Protein AF-S4PK61-F1 (afdb_monomer_lite)

Foldseek 3Di:
DFWFDDPDDDDGTWDWDFPDWDQDPVRFIKTKTWTKDDPVRDDDDPPDDDDDVDIHTDPDIDMDGPVRTDGD

InterPro domains:
  IPR001025 Bromo adjacent homology (BAH) domain [PF01426] (1-72)
  IPR001025 Bromo adjacent homology (BAH) domain [PS51038] (1-72)
  IPR037382 Remodelling complex subunit Rsc/polybromo [PTHR16062] (1-72)
  IPR043151 Bromo adjacent homology (BAH) domain superfamily [G3DSA:2.30.30.490] (1-72)

Secondary structure (DSSP, 8-state):
-EEE--SSSSPPPEEEEEEEEEE-TTS-EEEEEEEEE-GGGS---TT----TT--EEEEEEEEEEGGGEEE-

Organism: NCBI:txid116150

Structure (mmCIF, N/CA/C/O backbone):
data_AF-S4PK61-F1
#
_entry.id   AF-S4PK61-F1
#
loop_
_atom_site.group_PDB
_atom_site.id
_atom_site.type_symbol
_atom_site.label_atom_id
_atom_site.label_alt_id
_atom_site.label_comp_id
_atom_site.label_asym_id
_atom_site.label_entity_id
_atom_site.label_seq_id
_atom_site.pdbx_PDB_ins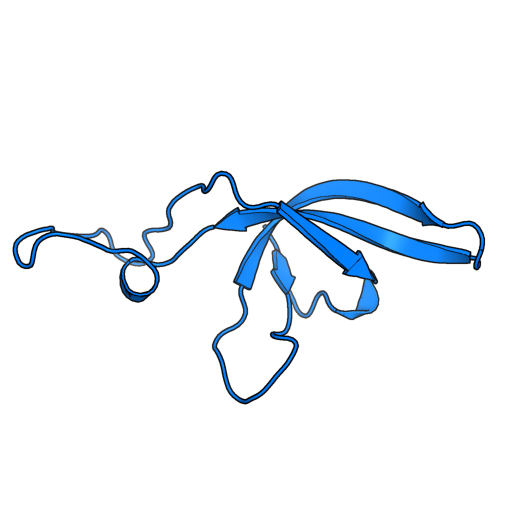_code
_atom_site.Cartn_x
_atom_site.Cartn_y
_atom_site.Cartn_z
_atom_site.occupancy
_atom_site.B_iso_or_equiv
_atom_site.auth_seq_id
_atom_site.auth_comp_id
_atom_site.auth_asym_id
_atom_site.auth_atom_id
_atom_site.pdbx_PDB_model_num
ATOM 1 N N . PHE A 1 1 ? 0.796 8.743 -2.181 1.00 92.38 1 PHE A N 1
ATOM 2 C CA . PHE A 1 1 ? 0.116 7.450 -2.034 1.00 92.38 1 PHE A CA 1
ATOM 3 C C . PHE A 1 1 ? -0.409 7.031 -3.385 1.00 92.38 1 PHE A C 1
ATOM 5 O O . PHE A 1 1 ? -0.632 7.908 -4.210 1.00 92.38 1 PHE A O 1
ATOM 12 N N . VAL A 1 2 ? -0.507 5.730 -3.622 1.00 97.00 2 VAL A N 1
ATOM 13 C CA . VAL A 1 2 ? -1.086 5.156 -4.839 1.00 97.00 2 VAL A CA 1
ATOM 14 C C . VAL A 1 2 ? -1.926 3.937 -4.477 1.00 97.00 2 VAL A C 1
ATOM 16 O O . VAL A 1 2 ? -1.755 3.369 -3.393 1.00 97.00 2 VAL A O 1
ATOM 19 N N . TYR A 1 3 ? -2.808 3.538 -5.387 1.00 96.75 3 TYR A N 1
ATOM 20 C CA . TYR A 1 3 ? -3.593 2.314 -5.269 1.00 96.75 3 TYR A CA 1
ATOM 21 C C . TYR A 1 3 ? -2.954 1.194 -6.084 1.00 96.75 3 TYR A C 1
ATOM 23 O O . TYR A 1 3 ? -2.629 1.393 -7.256 1.00 96.75 3 TYR A O 1
ATOM 31 N N . ILE A 1 4 ? -2.799 0.019 -5.474 1.00 95.12 4 ILE A N 1
ATOM 32 C CA . ILE A 1 4 ? -2.313 -1.189 -6.153 1.00 95.12 4 ILE A CA 1
ATOM 33 C C . ILE A 1 4 ? -3.439 -2.218 -6.223 1.00 95.12 4 ILE A C 1
ATOM 35 O O . ILE A 1 4 ? -4.083 -2.515 -5.210 1.00 95.12 4 ILE A O 1
ATOM 39 N N . GLN A 1 5 ? -3.644 -2.783 -7.414 1.00 91.31 5 GLN A N 1
ATOM 40 C CA . GLN A 1 5 ? -4.628 -3.838 -7.646 1.00 91.31 5 GLN A CA 1
ATOM 41 C C . GLN A 1 5 ? -4.316 -5.084 -6.779 1.00 91.31 5 GLN A C 1
ATOM 43 O O . GLN A 1 5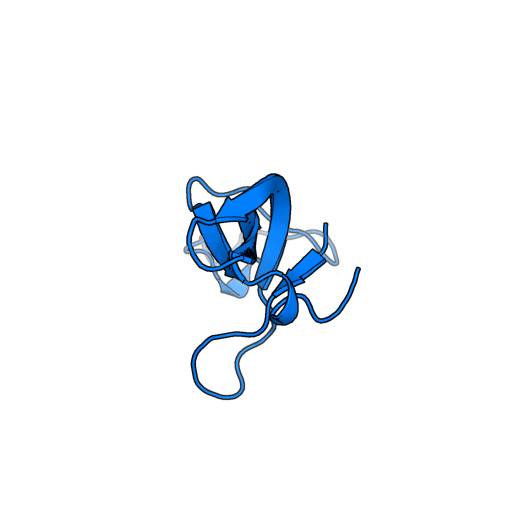 ? -3.155 -5.493 -6.641 1.00 91.31 5 GLN A O 1
ATOM 48 N N . PRO A 1 6 ? -5.322 -5.725 -6.161 1.00 86.25 6 PRO A N 1
ATOM 49 C CA . PRO A 1 6 ? -5.128 -7.012 -5.503 1.00 86.25 6 PRO A CA 1
ATOM 50 C C . PRO A 1 6 ? -4.788 -8.110 -6.519 1.00 86.25 6 PRO A C 1
ATOM 52 O O . PRO A 1 6 ? -5.339 -8.156 -7.614 1.00 86.25 6 PRO A O 1
ATOM 55 N N . GLU A 1 7 ? -3.927 -9.049 -6.122 1.00 77.75 7 GLU A N 1
ATOM 56 C CA . GLU A 1 7 ? -3.522 -10.181 -6.974 1.00 77.75 7 GLU A CA 1
ATOM 57 C C . GLU A 1 7 ? -4.673 -11.137 -7.318 1.00 77.75 7 GLU A C 1
ATOM 59 O O . GLU A 1 7 ? -4.626 -11.808 -8.346 1.00 77.75 7 GLU A O 1
ATOM 64 N N . LYS A 1 8 ? -5.691 -11.251 -6.451 1.00 76.44 8 LYS A N 1
ATOM 65 C CA . LYS A 1 8 ? -6.801 -12.199 -6.626 1.00 76.44 8 LYS A CA 1
ATOM 66 C C . LYS A 1 8 ? -8.128 -11.641 -6.116 1.00 76.44 8 LYS A C 1
ATOM 68 O O . LYS A 1 8 ? -8.234 -11.218 -4.962 1.00 76.44 8 LYS A O 1
ATOM 73 N N . GLY A 1 9 ? -9.157 -11.780 -6.951 1.00 75.31 9 GLY A N 1
ATOM 74 C CA . GLY A 1 9 ? -10.555 -11.518 -6.611 1.00 75.31 9 GLY A CA 1
ATOM 75 C C . GLY A 1 9 ? -10.937 -10.038 -6.588 1.00 75.31 9 GLY A C 1
ATOM 76 O O . GLY A 1 9 ? -10.160 -9.161 -6.946 1.00 75.31 9 GLY A O 1
ATOM 77 N N . ASN A 1 10 ? -12.162 -9.777 -6.134 1.00 77.56 10 ASN A N 1
ATOM 78 C CA . ASN A 1 10 ? -12.793 -8.452 -6.118 1.00 77.56 10 ASN A CA 1
ATOM 79 C C . ASN A 1 10 ? -12.486 -7.657 -4.832 1.00 77.56 10 ASN A C 1
ATOM 81 O O . ASN A 1 10 ? -13.361 -7.005 -4.266 1.00 77.56 10 ASN A O 1
ATOM 85 N N . LYS A 1 11 ? -11.257 -7.771 -4.312 1.00 84.12 11 LYS A N 1
ATOM 86 C CA . LYS A 1 11 ? -10.856 -7.044 -3.098 1.00 84.12 11 LYS A CA 1
ATOM 87 C C . LYS A 1 11 ? -10.671 -5.553 -3.390 1.00 84.12 11 LYS A C 1
ATOM 89 O O . LYS A 1 11 ? -10.394 -5.160 -4.521 1.00 84.12 11 LYS A O 1
ATOM 94 N N . GLU A 1 12 ? -10.808 -4.729 -2.357 1.00 91.25 12 GLU A N 1
ATOM 95 C CA . GLU A 1 12 ? -10.505 -3.303 -2.467 1.00 91.25 12 GLU A CA 1
ATOM 96 C C . GLU A 1 12 ? -8.994 -3.098 -2.728 1.00 91.25 12 GLU A C 1
ATOM 98 O O . GLU A 1 12 ? -8.176 -3.840 -2.170 1.00 91.25 12 GLU A O 1
ATOM 103 N N . PRO A 1 13 ? -8.591 -2.121 -3.563 1.00 95.06 13 PRO A N 1
ATOM 104 C CA . PRO A 1 13 ? -7.184 -1.807 -3.791 1.00 95.06 13 PRO A CA 1
ATOM 105 C C . PRO A 1 13 ? -6.434 -1.413 -2.514 1.00 95.06 13 PRO A C 1
ATOM 107 O O . PRO A 1 13 ? -6.935 -0.659 -1.667 1.00 95.06 13 PRO A O 1
ATOM 110 N N . SER A 1 14 ? -5.189 -1.874 -2.401 1.00 95.56 14 SER A N 1
ATOM 111 C CA . SER A 1 14 ? -4.309 -1.506 -1.290 1.00 95.56 14 SER A CA 1
ATOM 112 C C . SER A 1 14 ? -3.845 -0.061 -1.438 1.00 95.56 14 SER A C 1
ATOM 114 O O . SER A 1 14 ? -3.458 0.354 -2.531 1.00 95.56 14 SER A O 1
ATOM 116 N N . ILE A 1 15 ? -3.841 0.687 -0.334 1.00 97.50 15 ILE A N 1
ATOM 117 C CA . ILE A 1 15 ? -3.255 2.028 -0.274 1.00 97.50 15 ILE A CA 1
ATOM 118 C C . ILE A 1 15 ? -1.787 1.859 0.079 1.00 97.50 15 ILE A C 1
ATOM 120 O O . ILE A 1 15 ? -1.463 1.229 1.086 1.00 97.50 15 ILE A O 1
ATOM 124 N N . VAL A 1 16 ? -0.891 2.411 -0.733 1.00 97.88 16 VAL A N 1
ATOM 125 C CA . VAL A 1 16 ? 0.545 2.298 -0.472 1.00 97.88 16 VAL A CA 1
ATOM 126 C C . VAL A 1 16 ? 1.278 3.624 -0.609 1.00 97.88 16 VAL A C 1
ATOM 128 O O . VAL A 1 16 ? 0.875 4.531 -1.347 1.00 97.88 16 VAL A O 1
ATOM 131 N N . GLN A 1 17 ? 2.404 3.724 0.086 1.00 98.12 17 GLN A N 1
ATOM 132 C CA . GLN A 1 17 ? 3.394 4.775 -0.092 1.00 98.12 17 GLN A CA 1
ATOM 133 C C . GLN A 1 17 ? 4.572 4.216 -0.888 1.00 98.12 17 GLN A C 1
ATOM 135 O O . GLN A 1 17 ? 5.225 3.284 -0.433 1.00 98.12 17 GLN A O 1
ATOM 140 N N . ILE A 1 18 ? 4.857 4.786 -2.060 1.00 97.62 18 ILE A N 1
ATOM 141 C CA . ILE A 1 18 ? 6.053 4.429 -2.835 1.00 97.62 18 ILE A CA 1
ATOM 142 C C . ILE A 1 18 ? 7.288 4.884 -2.058 1.00 97.62 18 ILE A C 1
ATOM 144 O O . ILE A 1 18 ? 7.397 6.058 -1.705 1.00 97.62 18 ILE A O 1
ATOM 148 N N . GLU A 1 19 ? 8.210 3.958 -1.824 1.00 98.06 19 GLU A N 1
ATOM 149 C CA . GLU A 1 19 ? 9.483 4.221 -1.150 1.00 98.06 19 GLU A CA 1
ATOM 150 C C . GLU A 1 19 ? 10.665 4.123 -2.118 1.00 98.06 19 GLU A C 1
ATOM 152 O O . GLU A 1 19 ? 11.643 4.855 -1.974 1.00 98.06 19 GLU A O 1
ATOM 157 N N . ARG A 1 20 ? 10.579 3.257 -3.139 1.00 98.12 20 ARG A N 1
ATOM 158 C CA . ARG A 1 20 ? 11.615 3.128 -4.170 1.00 98.12 20 ARG A CA 1
ATOM 159 C C . ARG A 1 20 ? 11.030 2.731 -5.523 1.00 98.12 20 ARG A C 1
ATOM 161 O O . ARG A 1 20 ? 10.095 1.938 -5.597 1.00 98.12 20 ARG A O 1
ATOM 168 N N . LEU A 1 21 ? 11.644 3.252 -6.583 1.00 98.12 21 LEU A N 1
ATOM 169 C CA . LEU A 1 21 ? 11.412 2.879 -7.979 1.00 98.12 21 LEU A CA 1
ATOM 170 C C . LEU A 1 21 ? 12.727 2.403 -8.598 1.00 98.12 21 LEU A C 1
ATOM 172 O O . LEU A 1 21 ? 13.788 2.947 -8.283 1.00 98.12 21 LEU A O 1
ATOM 176 N N . TRP A 1 22 ? 12.672 1.386 -9.453 1.00 98.56 22 TRP A N 1
ATOM 177 C CA . TRP A 1 22 ? 13.822 0.932 -10.238 1.00 98.56 22 TRP A CA 1
ATOM 178 C C . TRP A 1 22 ? 13.366 0.166 -11.478 1.00 98.56 22 TRP A C 1
ATOM 180 O O . TRP A 1 22 ? 12.205 -0.217 -11.587 1.00 98.56 22 TRP A O 1
ATOM 190 N N . THR A 1 23 ? 14.295 -0.085 -12.394 1.00 98.56 23 THR A N 1
ATOM 191 C CA . THR A 1 23 ? 14.119 -1.047 -13.484 1.00 98.56 23 THR A CA 1
ATOM 192 C C . THR A 1 23 ? 14.926 -2.296 -13.140 1.00 98.56 23 THR A C 1
ATOM 194 O O . THR A 1 23 ? 16.093 -2.178 -12.759 1.00 98.56 23 THR A O 1
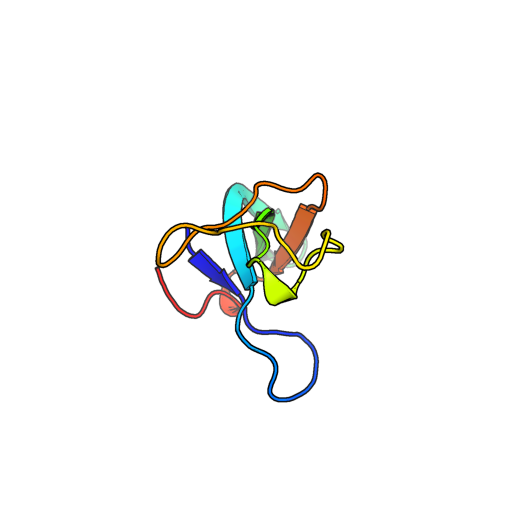ATOM 197 N N . ASN A 1 24 ? 14.309 -3.478 -13.178 1.00 97.69 24 ASN A N 1
ATOM 198 C CA . ASN A 1 24 ? 15.007 -4.736 -12.897 1.00 97.69 24 ASN A CA 1
ATOM 199 C C . ASN A 1 24 ? 15.845 -5.209 -14.109 1.00 97.69 24 ASN A C 1
ATOM 201 O O . ASN A 1 24 ? 15.886 -4.553 -15.148 1.00 97.69 24 ASN A O 1
ATOM 205 N N . SER A 1 25 ? 16.522 -6.354 -13.980 1.00 98.06 25 SER A N 1
ATOM 206 C CA . SER A 1 25 ? 17.332 -6.951 -15.057 1.00 98.06 25 SER A CA 1
ATOM 207 C C . SER A 1 25 ? 16.531 -7.319 -16.309 1.00 98.06 25 SER A C 1
ATOM 209 O O . SER A 1 25 ? 17.098 -7.363 -17.395 1.00 98.06 25 SER A O 1
ATOM 211 N N . ASP A 1 26 ? 15.224 -7.533 -16.163 1.00 97.81 26 ASP A N 1
ATOM 212 C CA . ASP A 1 26 ? 14.307 -7.898 -17.248 1.00 97.81 26 ASP A CA 1
ATOM 213 C C . ASP A 1 26 ? 13.675 -6.659 -17.909 1.00 97.81 26 ASP A C 1
ATOM 215 O O . ASP A 1 26 ? 12.695 -6.764 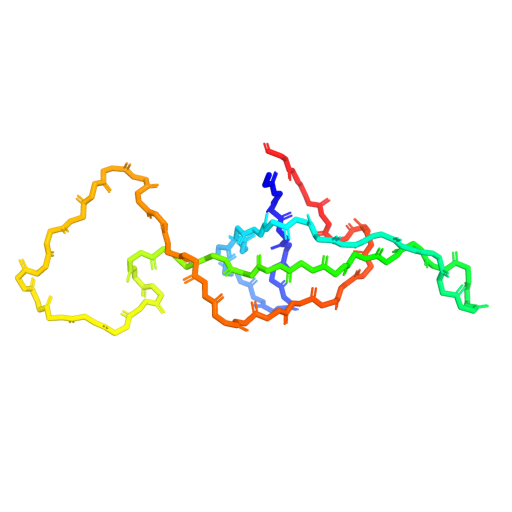-18.644 1.00 97.81 26 ASP A O 1
ATOM 219 N N . ASN A 1 27 ? 14.225 -5.469 -17.636 1.00 97.81 27 ASN A N 1
ATOM 220 C CA . ASN A 1 27 ? 13.737 -4.176 -18.112 1.00 97.81 27 ASN A CA 1
ATOM 221 C C . ASN A 1 27 ? 12.294 -3.840 -17.672 1.00 97.81 27 ASN A C 1
ATOM 223 O O . ASN A 1 27 ? 11.610 -3.041 -18.310 1.00 97.81 27 ASN A O 1
ATOM 227 N N . VAL A 1 28 ? 11.829 -4.425 -16.563 1.00 98.31 28 VAL A N 1
ATOM 228 C CA . VAL A 1 28 ? 10.520 -4.142 -15.961 1.00 98.31 28 VAL A CA 1
ATOM 229 C C . VAL A 1 28 ? 10.661 -3.031 -14.927 1.00 98.31 28 VAL A C 1
ATOM 231 O O . VAL A 1 28 ? 11.517 -3.089 -14.041 1.00 98.31 28 VAL A O 1
ATOM 234 N N . HIS A 1 29 ? 9.798 -2.019 -15.017 1.00 98.19 29 HIS A N 1
ATOM 235 C CA . HIS A 1 29 ? 9.698 -0.968 -14.008 1.00 98.19 29 HIS A CA 1
ATOM 236 C C . HIS A 1 29 ? 9.010 -1.507 -12.753 1.00 98.19 29 HIS A C 1
ATOM 238 O O . HIS A 1 29 ? 7.876 -1.976 -12.809 1.00 98.19 29 HIS A O 1
ATOM 244 N N . MET A 1 30 ? 9.691 -1.416 -11.617 1.00 98.19 30 MET A N 1
ATOM 245 C CA . MET A 1 30 ? 9.273 -1.970 -10.335 1.00 98.19 30 MET A CA 1
ATOM 246 C C . MET A 1 30 ? 9.041 -0.866 -9.302 1.00 98.19 30 MET A C 1
ATOM 248 O O . MET A 1 30 ? 9.698 0.179 -9.309 1.00 98.19 30 MET A O 1
ATOM 252 N N . VAL A 1 31 ? 8.134 -1.145 -8.372 1.00 97.81 31 VAL A N 1
ATOM 253 C CA . VAL A 1 31 ? 7.778 -0.302 -7.231 1.00 97.81 31 VAL A CA 1
ATOM 254 C C . VAL A 1 31 ? 7.998 -1.098 -5.955 1.00 97.81 31 VAL A C 1
ATOM 256 O O . VAL A 1 31 ? 7.484 -2.205 -5.837 1.00 97.81 31 VAL A O 1
ATOM 259 N N . TYR A 1 32 ? 8.694 -0.514 -4.983 1.00 98.06 32 TYR A N 1
ATOM 260 C CA . TYR A 1 32 ? 8.728 -0.971 -3.594 1.00 98.06 32 TYR A CA 1
ATOM 261 C C . TYR A 1 32 ? 7.996 0.055 -2.744 1.00 98.06 32 TYR A C 1
ATOM 263 O O . TYR A 1 32 ? 8.232 1.264 -2.861 1.00 98.06 32 TYR A O 1
ATOM 271 N N . SER A 1 33 ? 7.070 -0.426 -1.926 1.00 98.19 33 SER A N 1
ATOM 272 C CA . SER A 1 33 ? 6.121 0.432 -1.234 1.00 98.19 33 SER A CA 1
ATOM 273 C C . SER A 1 33 ? 5.740 -0.109 0.135 1.00 98.19 33 SER A C 1
ATOM 275 O O . SER A 1 33 ? 5.668 -1.321 0.331 1.00 98.19 33 SER A O 1
ATOM 277 N N . ASN A 1 34 ? 5.466 0.797 1.069 1.00 98.44 34 ASN A N 1
ATOM 278 C CA . ASN A 1 34 ? 4.896 0.477 2.370 1.00 98.44 34 ASN A CA 1
ATOM 279 C C . ASN A 1 34 ? 3.366 0.440 2.280 1.00 98.44 34 ASN A C 1
ATOM 281 O O . ASN A 1 34 ? 2.755 1.323 1.669 1.00 98.44 34 ASN A O 1
ATOM 285 N N . VAL A 1 35 ? 2.751 -0.578 2.878 1.00 97.75 35 VAL A N 1
ATOM 286 C CA . VAL A 1 35 ? 1.305 -0.803 2.812 1.00 97.75 35 VAL A CA 1
ATOM 287 C C . VAL A 1 35 ? 0.600 -0.098 3.965 1.00 97.75 35 VAL A C 1
ATOM 289 O O . VAL A 1 35 ? 1.059 -0.125 5.107 1.00 97.75 35 VAL A O 1
ATOM 292 N N . TYR A 1 36 ? -0.543 0.510 3.664 1.00 98.25 36 TYR A N 1
ATOM 293 C CA . TYR A 1 36 ? -1.425 1.130 4.640 1.00 98.25 36 TYR A CA 1
ATOM 294 C C . TYR A 1 36 ? -2.746 0.366 4.698 1.00 98.25 36 TYR A C 1
ATOM 296 O O . TYR A 1 36 ? -3.332 0.045 3.664 1.00 98.25 36 TYR A O 1
ATOM 304 N N . PHE A 1 37 ? -3.213 0.090 5.913 1.00 97.50 37 PHE A N 1
ATOM 305 C CA . PHE A 1 37 ? -4.457 -0.635 6.164 1.00 97.50 37 PHE A CA 1
ATOM 306 C C . PHE A 1 37 ? -5.584 0.307 6.553 1.00 97.50 37 PHE A C 1
ATOM 308 O O . PHE A 1 37 ? -5.409 1.226 7.352 1.00 97.50 37 PHE A O 1
ATOM 315 N N . ARG A 1 38 ? -6.773 0.032 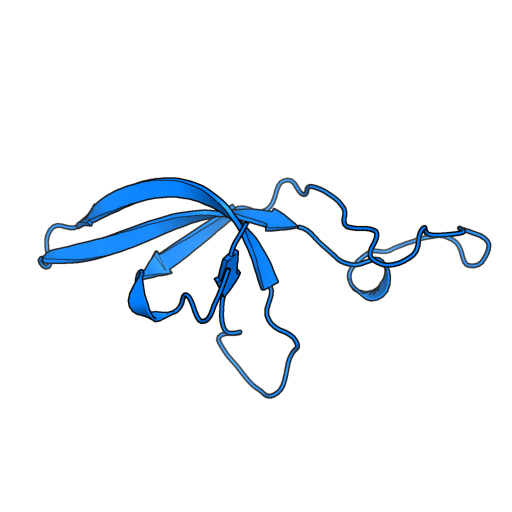6.031 1.00 97.25 38 ARG A N 1
ATOM 316 C CA . ARG A 1 38 ? -8.033 0.581 6.527 1.00 97.25 38 ARG A CA 1
ATOM 317 C C . ARG A 1 38 ? -8.405 -0.090 7.850 1.00 97.25 38 ARG A C 1
ATOM 319 O O . ARG A 1 38 ? -7.951 -1.200 8.130 1.00 97.25 38 ARG A O 1
ATOM 326 N N . PRO A 1 39 ? -9.309 0.510 8.642 1.00 97.81 39 PRO A N 1
ATOM 327 C CA . PRO A 1 39 ? -9.767 -0.069 9.899 1.00 97.81 39 PRO A CA 1
ATOM 328 C C . PRO A 1 39 ? -10.204 -1.535 9.794 1.00 97.81 39 PRO A C 1
ATOM 330 O O . PRO A 1 39 ? -9.774 -2.353 10.604 1.00 97.81 39 PRO A O 1
ATOM 333 N N . HIS A 1 40 ? -10.989 -1.888 8.768 1.00 95.00 40 HIS A N 1
ATOM 334 C CA . HIS A 1 40 ? -11.527 -3.241 8.575 1.00 95.00 40 HIS A CA 1
ATOM 335 C C . HIS A 1 40 ? -10.464 -4.295 8.210 1.00 95.00 40 HIS A C 1
ATOM 337 O O . HIS A 1 40 ? -10.750 -5.488 8.260 1.00 95.00 40 HIS A O 1
ATOM 343 N N . GLU A 1 41 ? -9.247 -3.867 7.867 1.00 95.44 41 GLU A N 1
ATOM 344 C CA . GLU A 1 41 ? -8.096 -4.733 7.582 1.00 95.44 41 GLU A CA 1
ATOM 345 C C . GLU A 1 41 ? -7.244 -4.987 8.844 1.00 95.44 41 GLU A C 1
ATOM 347 O O . GLU A 1 41 ? -6.268 -5.733 8.800 1.00 95.44 41 GLU A O 1
ATOM 352 N N . THR A 1 42 ? -7.599 -4.382 9.985 1.00 96.44 42 THR A N 1
ATOM 353 C CA . THR A 1 42 ? -6.869 -4.509 11.256 1.00 96.44 42 THR A CA 1
ATOM 354 C C . THR A 1 42 ? -7.659 -5.304 12.291 1.00 96.44 42 THR A C 1
ATOM 356 O O . THR A 1 42 ? -8.887 -5.242 12.342 1.00 96.44 42 THR A O 1
ATOM 359 N N . PHE A 1 43 ? -6.956 -5.979 13.201 1.00 97.31 43 PHE A N 1
ATOM 360 C CA . PHE A 1 43 ? -7.563 -6.463 14.439 1.00 97.31 43 PHE A CA 1
ATOM 361 C C . PHE A 1 43 ? -7.641 -5.320 15.453 1.00 97.31 43 PHE A C 1
ATOM 363 O O . PHE A 1 43 ? -6.628 -4.724 15.813 1.00 97.31 43 PHE A O 1
ATOM 370 N N . HIS A 1 44 ? -8.845 -5.015 15.928 1.00 97.62 44 HIS A N 1
ATOM 371 C CA . HIS A 1 44 ? -9.079 -3.947 16.893 1.00 97.62 44 HIS A CA 1
ATOM 372 C C . HIS A 1 44 ? -10.260 -4.276 17.807 1.00 97.62 44 HIS A C 1
ATOM 374 O O . HIS A 1 44 ? -11.126 -5.091 17.490 1.00 97.62 44 HIS A O 1
ATOM 380 N N . VAL A 1 45 ? -10.300 -3.629 18.971 1.00 97.88 45 VAL A N 1
ATOM 381 C CA . VAL A 1 45 ? -11.426 -3.751 19.903 1.00 97.88 45 VAL A CA 1
ATOM 382 C C . VAL A 1 45 ? -12.687 -3.107 19.322 1.00 97.88 45 VAL A C 1
ATOM 384 O O . VAL A 1 45 ? -12.615 -2.068 18.668 1.00 97.88 45 VAL A O 1
ATOM 387 N N . ARG A 1 46 ? -13.859 -3.683 19.620 1.00 96.44 46 ARG A N 1
ATOM 388 C CA . ARG A 1 46 ? -15.159 -3.252 19.065 1.00 96.44 46 ARG A CA 1
ATOM 389 C C . ARG A 1 46 ? -15.484 -1.772 19.313 1.00 96.44 46 ARG A C 1
ATOM 391 O O . ARG A 1 46 ? -16.207 -1.167 18.534 1.00 96.44 46 ARG A O 1
ATOM 398 N N . THR A 1 47 ? -14.988 -1.193 20.403 1.00 97.44 47 THR A N 1
ATOM 399 C CA . THR A 1 47 ? -15.275 0.194 20.802 1.00 97.44 47 THR A CA 1
ATOM 400 C C . THR A 1 47 ? -14.336 1.222 20.174 1.00 97.44 47 THR A C 1
ATOM 402 O O . THR A 1 47 ? -14.522 2.421 20.397 1.00 97.44 47 THR A O 1
ATOM 405 N N . ARG A 1 48 ? -13.321 0.789 19.411 1.00 97.81 48 ARG A N 1
ATOM 406 C CA . ARG A 1 48 ? -12.383 1.704 18.762 1.00 97.81 48 ARG A CA 1
ATOM 407 C C . ARG A 1 48 ? -13.131 2.567 17.746 1.00 97.81 48 ARG A C 1
ATOM 409 O O . ARG A 1 48 ? -13.835 2.054 16.882 1.00 97.81 48 ARG A O 1
ATOM 416 N N . LYS A 1 49 ? -12.970 3.884 17.866 1.00 97.88 49 LYS A N 1
ATOM 417 C CA . LYS A 1 49 ? -13.482 4.857 16.900 1.00 97.88 49 LYS A CA 1
ATOM 418 C C . LYS A 1 49 ? -12.396 5.174 15.886 1.00 97.88 49 LYS A C 1
ATOM 420 O O . LYS A 1 49 ? -11.221 5.212 16.249 1.00 97.88 49 LYS A O 1
ATOM 425 N N . PHE A 1 50 ? -12.824 5.420 14.658 1.00 98.44 50 PHE A N 1
ATOM 426 C CA . PHE A 1 50 ? -11.954 5.775 13.552 1.00 98.44 50 PHE A CA 1
ATOM 427 C C . PHE A 1 50 ? -12.390 7.105 12.948 1.00 98.44 50 PHE A C 1
ATOM 429 O O . PHE A 1 50 ? -13.583 7.426 12.952 1.00 98.44 50 PHE A O 1
ATOM 436 N N . LEU A 1 51 ? -11.437 7.873 12.432 1.00 98.62 51 LEU A N 1
ATOM 437 C CA . LEU A 1 51 ? -11.733 9.047 11.618 1.00 98.62 51 LEU A CA 1
ATOM 438 C C . LEU A 1 51 ? -12.281 8.613 10.251 1.00 98.62 51 LEU A C 1
ATOM 440 O O . LEU A 1 51 ? -12.024 7.507 9.766 1.00 98.62 51 LEU A O 1
ATOM 444 N N . GLN A 1 52 ? -13.033 9.502 9.603 1.00 97.88 52 GLN A N 1
ATOM 445 C CA . GLN A 1 52 ? -13.441 9.281 8.220 1.00 97.88 52 GLN A CA 1
ATOM 446 C C . GLN A 1 52 ? -12.187 9.177 7.337 1.00 97.88 52 GLN A C 1
ATOM 448 O O . GLN A 1 52 ? -11.339 10.063 7.371 1.00 97.88 52 GLN A O 1
ATOM 453 N N . GLN A 1 53 ? -12.082 8.085 6.570 1.00 96.44 53 GLN A N 1
ATOM 454 C CA . GLN A 1 53 ? -10.920 7.757 5.727 1.00 96.44 53 GLN A CA 1
ATOM 455 C C . GLN A 1 53 ? -9.596 7.578 6.497 1.00 96.44 53 GLN A C 1
ATOM 457 O O . GLN A 1 53 ? -8.520 7.745 5.925 1.00 96.44 53 GLN A O 1
ATOM 462 N N . GLU A 1 54 ? -9.654 7.207 7.782 1.00 98.12 54 GLU A N 1
ATOM 463 C CA . GLU A 1 54 ? -8.452 6.840 8.533 1.00 98.12 54 GLU A CA 1
ATOM 464 C C . GLU A 1 54 ? -7.756 5.624 7.909 1.00 98.12 54 GLU A C 1
ATOM 466 O O . GLU A 1 54 ? -8.404 4.660 7.496 1.00 98.12 54 GLU A O 1
ATOM 471 N N . VAL A 1 55 ? -6.425 5.666 7.877 1.00 98.25 55 VAL A N 1
ATOM 472 C CA . VAL A 1 55 ? -5.565 4.557 7.460 1.00 98.25 55 VAL A CA 1
ATOM 473 C C . VAL A 1 55 ? -4.367 4.443 8.394 1.00 98.25 55 VAL A C 1
ATOM 475 O O . VAL A 1 55 ? -3.913 5.430 8.973 1.00 98.25 55 VAL A O 1
ATOM 478 N N . PHE A 1 56 ? -3.831 3.235 8.513 1.00 98.25 56 PHE A N 1
ATOM 479 C CA . PHE A 1 56 ? -2.734 2.899 9.411 1.00 98.25 56 PHE A CA 1
ATOM 480 C C . PHE A 1 56 ? -1.503 2.500 8.617 1.00 98.25 56 PHE A C 1
ATOM 482 O O . PHE A 1 56 ? -1.576 1.594 7.789 1.00 98.25 56 PHE A O 1
ATOM 489 N N . LYS A 1 57 ? -0.363 3.135 8.906 1.00 98.06 57 LYS A N 1
ATOM 490 C CA . LYS A 1 57 ? 0.936 2.660 8.424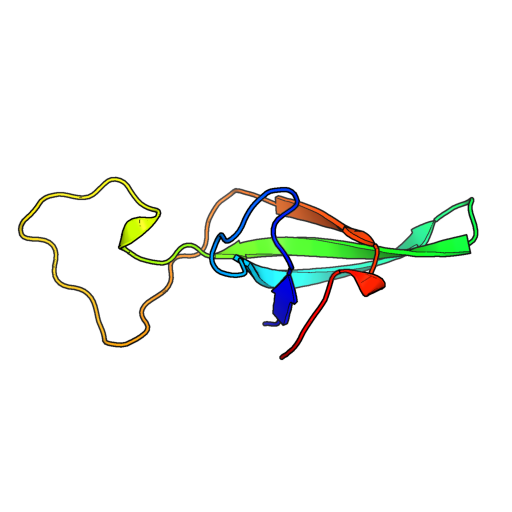 1.00 98.06 57 LYS A CA 1
ATOM 491 C C . LYS A 1 57 ? 1.199 1.266 8.996 1.00 98.06 57 LYS A C 1
ATOM 493 O O . LYS A 1 57 ? 0.998 1.053 10.191 1.00 98.06 57 LYS A O 1
ATOM 498 N N . THR A 1 58 ? 1.661 0.340 8.163 1.00 97.94 58 THR A N 1
ATOM 499 C CA . THR A 1 58 ? 2.014 -1.020 8.593 1.00 97.94 58 THR A CA 1
ATOM 500 C C . THR A 1 58 ? 3.522 -1.255 8.496 1.00 97.94 58 THR A C 1
ATOM 502 O O . THR A 1 58 ? 4.267 -0.430 7.966 1.00 97.94 58 THR A O 1
ATOM 505 N N . GLU A 1 59 ? 3.980 -2.406 8.983 1.00 97.50 59 GLU A N 1
ATOM 506 C CA . GLU A 1 59 ? 5.335 -2.913 8.721 1.00 97.50 59 GLU A CA 1
ATOM 507 C C . GLU A 1 59 ? 5.420 -3.701 7.400 1.00 97.50 59 GLU A C 1
ATOM 509 O O . GLU A 1 59 ? 6.507 -4.081 6.962 1.00 97.50 59 GLU A O 1
ATOM 514 N N . ALA A 1 60 ? 4.282 -3.949 6.742 1.00 96.38 60 ALA A N 1
ATOM 515 C CA . ALA A 1 60 ? 4.232 -4.706 5.504 1.00 96.38 60 ALA A CA 1
ATOM 516 C C . ALA A 1 60 ? 4.705 -3.851 4.325 1.00 96.38 60 ALA A C 1
ATOM 518 O O . ALA A 1 60 ? 4.291 -2.704 4.140 1.00 96.38 60 ALA A O 1
ATOM 519 N N . HIS A 1 61 ? 5.547 -4.456 3.495 1.00 96.94 61 HIS A N 1
ATOM 520 C CA . HIS A 1 61 ? 6.034 -3.856 2.264 1.00 96.94 61 HIS A CA 1
ATOM 521 C C . HIS A 1 61 ? 5.682 -4.744 1.083 1.00 96.94 61 HIS A C 1
ATOM 523 O O . HIS A 1 61 ? 5.600 -5.969 1.205 1.00 96.94 61 HIS A O 1
ATOM 529 N N . ARG A 1 62 ? 5.469 -4.116 -0.069 1.00 94.62 62 ARG A N 1
ATOM 530 C CA . ARG A 1 62 ? 5.103 -4.802 -1.300 1.00 94.62 62 ARG A CA 1
ATOM 531 C C . ARG A 1 62 ? 5.978 -4.328 -2.447 1.00 94.62 62 ARG A C 1
ATOM 533 O O . ARG A 1 62 ? 6.130 -3.121 -2.658 1.00 94.62 62 ARG A O 1
ATOM 540 N N . THR A 1 63 ? 6.496 -5.302 -3.188 1.00 97.06 63 THR A N 1
ATOM 541 C CA . THR A 1 63 ? 7.183 -5.097 -4.460 1.00 97.06 63 THR A CA 1
ATOM 542 C C . THR A 1 63 ? 6.293 -5.585 -5.590 1.00 97.06 63 THR A C 1
ATOM 544 O O . THR A 1 63 ? 5.955 -6.766 -5.620 1.00 97.06 63 THR A O 1
ATOM 547 N N . VAL A 1 64 ? 5.928 -4.702 -6.516 1.00 96.00 64 VAL A N 1
ATOM 548 C CA . VAL A 1 64 ? 5.141 -5.053 -7.709 1.00 96.00 64 VAL A CA 1
ATOM 549 C C . VAL A 1 64 ? 5.686 -4.339 -8.945 1.00 96.00 64 VAL A C 1
ATOM 551 O O . VAL A 1 64 ? 6.356 -3.311 -8.805 1.00 96.00 64 VAL A O 1
ATOM 554 N N . PRO A 1 65 ? 5.403 -4.844 -10.154 1.00 96.88 65 PRO A N 1
ATOM 555 C CA . PRO A 1 65 ? 5.541 -4.056 -11.369 1.00 96.88 65 PRO A CA 1
ATOM 556 C C . PRO A 1 65 ? 4.714 -2.763 -11.299 1.00 96.88 65 PRO A C 1
ATOM 558 O O . PRO A 1 65 ? 3.632 -2.724 -10.708 1.00 96.88 65 PRO A O 1
ATOM 561 N N . LEU A 1 66 ? 5.232 -1.692 -11.900 1.00 95.94 66 LEU A N 1
ATOM 562 C CA . LEU A 1 66 ? 4.609 -0.366 -11.891 1.00 95.94 66 LEU A CA 1
ATOM 563 C C . LEU A 1 66 ? 3.230 -0.357 -12.572 1.00 95.94 66 LEU A C 1
ATOM 565 O O . LEU A 1 66 ? 2.386 0.458 -12.210 1.00 95.94 66 LEU A O 1
ATOM 569 N N . ASP A 1 67 ? 2.981 -1.271 -13.511 1.00 94.94 67 ASP A N 1
ATOM 570 C CA . ASP A 1 67 ? 1.704 -1.401 -14.226 1.00 94.94 67 ASP A CA 1
ATOM 571 C C . ASP A 1 67 ? 0.527 -1.852 -13.337 1.00 94.94 67 ASP A C 1
ATOM 573 O O . ASP A 1 67 ? -0.629 -1.670 -13.712 1.00 94.94 67 ASP A O 1
ATOM 577 N N . GLN A 1 68 ? 0.796 -2.368 -12.131 1.00 94.94 68 GLN A N 1
ATOM 578 C CA . GLN A 1 68 ? -0.237 -2.709 -11.149 1.00 94.94 68 GLN A CA 1
ATOM 579 C C . GLN A 1 68 ? -0.753 -1.492 -10.370 1.00 94.94 68 GLN A C 1
ATOM 581 O O . GLN A 1 68 ? -1.683 -1.621 -9.565 1.00 94.94 68 GLN A O 1
ATOM 586 N N . VAL A 1 69 ? -0.148 -0.318 -10.569 1.00 95.19 69 VAL A N 1
ATOM 587 C CA . VAL A 1 69 ? -0.623 0.941 -9.997 1.00 95.19 69 VAL A CA 1
ATOM 588 C C . VAL A 1 69 ? -1.801 1.453 -10.822 1.00 95.19 69 VAL A C 1
ATOM 590 O O . VAL A 1 69 ? -1.655 1.789 -11.992 1.00 95.19 69 VAL A O 1
ATOM 593 N N . ILE A 1 70 ? -2.968 1.558 -10.190 1.00 94.50 70 ILE A N 1
ATOM 594 C CA . ILE A 1 70 ? -4.233 1.889 -10.871 1.00 94.50 70 ILE A CA 1
ATOM 595 C C . ILE A 1 70 ? -4.721 3.321 -10.608 1.00 94.50 70 ILE A C 1
ATOM 597 O O . ILE A 1 70 ? -5.738 3.736 -11.157 1.00 94.50 70 ILE A O 1
ATOM 601 N N . GLY A 1 71 ? -4.029 4.091 -9.762 1.00 90.81 71 GLY A N 1
ATOM 602 C CA . GLY A 1 71 ? -4.415 5.468 -9.451 1.00 90.81 71 GLY A CA 1
ATOM 603 C C . GLY A 1 71 ? -3.588 6.120 -8.345 1.00 90.81 71 GLY A C 1
ATOM 604 O O . GLY A 1 71 ? -2.789 5.458 -7.675 1.00 90.81 71 GLY A O 1
ATOM 605 N N . ARG A 1 72 ? -3.810 7.424 -8.155 1.00 84.62 72 ARG A N 1
ATOM 606 C CA . ARG A 1 72 ? -3.199 8.268 -7.120 1.00 84.62 72 ARG A CA 1
ATOM 607 C C . ARG A 1 72 ? -4.265 8.882 -6.223 1.00 84.62 72 ARG A C 1
ATOM 609 O O . ARG A 1 72 ? -5.295 9.316 -6.776 1.00 84.62 72 ARG A O 1
#

Radius of gyration: 14.0 Å; chains: 1; bounding box: 33×22×39 Å

Sequence (72 aa):
FVYIQPEKGNKEPSIVQIERLWTNSDNVHMVYSNVYFRPHETFHVRTRKFLQQEVFKTEAHRTVPLDQVIGR

pLDDT: mean 95.27, std 5.36, range [75.31, 98.62]